Protein AF-A0A849SIR2-F1 (afdb_monomer)

Secondary structure (DSSP, 8-state):
-PPP---HHHHHHHHHHHHT---S---GGGGGGGGGGS-SS--EEEEEE---S-HHHHHHHHHHTTTSEEEEEEE--HHHHHTS-SSEEEEEE-TTT--EEEEEE-HHHHHHHHHHHHHHHHHHHHHHHHTT---EEE-SS--HHHHHHHHHHH--

pLDDT: mean 72.08, std 15.55, range [39.5, 93.0]

Sequence (156 aa):
TLPLSHHVHQSFEVIAQLGDYQKARVGAEGVLEVPQYLSQHKGLVFWISDFHMPIALIEQALNAMSVHQVVPVVLWDDQEYKQLPKFGFGNLIDLETGANRTIFFRAAVTAQFEEAFAARKQALANVFARFECQPLYLNGKFEADAVSHYFEQFMS

Solvent-accessible surface area (backbone atoms only — not comparable to full-atom values): 9593 Å² total; per-residue (Å²): 132,83,74,95,74,95,47,70,71,59,52,54,52,51,52,54,51,59,74,69,61,72,84,89,70,93,67,76,68,64,55,68,56,47,55,80,78,49,72,98,60,73,44,83,41,78,48,77,40,68,73,85,60,62,67,72,56,53,54,50,34,51,59,67,38,60,72,35,52,53,34,40,32,36,52,48,59,71,62,74,64,73,66,52,59,74,62,46,80,43,75,46,70,38,84,90,74,70,47,74,42,78,43,76,34,38,60,72,53,53,50,50,52,52,50,52,48,52,52,48,53,50,52,50,51,53,51,32,57,74,70,73,30,64,69,46,77,48,62,77,70,92,54,73,65,64,57,54,52,48,46,65,73,75,68,112

Foldseek 3Di:
DDADDPDPVVVVVVVVVVVVDDDPDQDPLCLLVVLVNDDPAEEEAEAEDCPPDDLVSVLNSLVSNLRYQYAYAHEDAPPVLVPDPCFAWDFDQPPRPSDTDTDGHHNVVSVVVVVVVVVVVVSVVVSCVVSVHDYQYDYDDDDVVSVVVCCVPRVD

Radius of gyration: 18.04 Å; Cα contacts (8 Å, |Δi|>4): 139; chains: 1; bounding box: 38×34×50 Å

Structure (mmCIF, N/CA/C/O backbone):
data_AF-A0A849SIR2-F1
#
_entry.id   AF-A0A849SIR2-F1
#
loop_
_atom_site.group_PDB
_atom_site.id
_atom_site.type_symbol
_atom_site.label_atom_id
_atom_site.label_alt_id
_atom_site.label_comp_id
_atom_site.label_asym_id
_atom_site.label_entity_id
_atom_site.label_seq_id
_atom_site.pdbx_PDB_ins_code
_atom_site.Cartn_x
_atom_site.Cartn_y
_atom_site.Cartn_z
_atom_site.occupancy
_atom_site.B_iso_or_equiv
_atom_site.auth_seq_id
_atom_site.auth_comp_id
_atom_site.auth_asym_id
_atom_site.auth_atom_id
_atom_site.pdbx_PDB_model_num
ATOM 1 N N . THR A 1 1 ? 6.173 -12.283 20.829 1.00 47.72 1 THR A N 1
ATOM 2 C CA . THR A 1 1 ? 5.374 -11.238 20.162 1.00 47.72 1 THR A CA 1
ATOM 3 C C . THR A 1 1 ? 5.154 -10.126 21.159 1.00 47.72 1 THR A C 1
ATOM 5 O O . THR A 1 1 ? 4.603 -10.383 22.222 1.00 47.72 1 THR A O 1
ATOM 8 N N . LEU A 1 2 ? 5.700 -8.939 20.892 1.00 45.09 2 LEU A N 1
ATOM 9 C CA . LEU A 1 2 ? 5.471 -7.772 21.746 1.00 45.09 2 LEU A CA 1
ATOM 10 C C . LEU A 1 2 ? 3.998 -7.342 21.624 1.00 45.09 2 LEU A C 1
ATOM 12 O O . LEU A 1 2 ? 3.448 -7.421 20.523 1.00 45.09 2 LEU A O 1
ATOM 16 N N . PRO A 1 3 ? 3.341 -6.944 22.724 1.00 45.00 3 PRO A N 1
ATOM 17 C CA . PRO A 1 3 ? 1.968 -6.461 22.678 1.00 45.00 3 PRO A CA 1
ATOM 18 C C . PRO A 1 3 ? 1.885 -5.139 21.905 1.00 45.00 3 PRO A C 1
ATOM 20 O O . PRO A 1 3 ? 2.837 -4.357 21.892 1.00 45.00 3 PRO A O 1
ATOM 23 N N . LEU A 1 4 ? 0.729 -4.876 21.291 1.00 50.66 4 LEU A N 1
ATOM 24 C CA . LEU A 1 4 ? 0.386 -3.554 20.761 1.00 50.66 4 LEU A CA 1
ATOM 25 C C . LEU A 1 4 ? 0.571 -2.519 21.882 1.00 50.66 4 LEU A C 1
ATOM 27 O O . LEU A 1 4 ? -0.035 -2.645 22.946 1.00 50.66 4 LEU A O 1
ATOM 31 N N . SER A 1 5 ? 1.442 -1.532 21.667 1.00 50.09 5 SER A N 1
ATOM 32 C CA . SER A 1 5 ? 1.803 -0.538 22.677 1.00 50.09 5 SER A CA 1
ATOM 33 C C . SER A 1 5 ? 1.495 0.879 22.213 1.00 50.09 5 SER A C 1
ATOM 35 O O . SER A 1 5 ? 1.745 1.241 21.066 1.00 50.09 5 SER A O 1
ATOM 37 N N . HIS A 1 6 ? 1.001 1.695 23.144 1.00 53.25 6 HIS A N 1
ATOM 38 C CA . HIS A 1 6 ? 0.788 3.132 22.976 1.00 53.25 6 HIS A CA 1
ATOM 39 C C . HIS A 1 6 ? 1.969 3.981 23.490 1.00 53.25 6 HIS A C 1
ATOM 41 O O . HIS A 1 6 ? 1.878 5.208 23.523 1.00 53.25 6 HIS A O 1
ATOM 47 N N . HIS A 1 7 ? 3.077 3.362 23.918 1.00 57.59 7 HIS A N 1
ATOM 48 C CA . HIS A 1 7 ? 4.211 4.058 24.529 1.00 57.59 7 HIS A CA 1
ATOM 49 C C . HIS A 1 7 ? 5.382 4.224 23.554 1.00 57.59 7 HIS A C 1
ATOM 51 O O . HIS A 1 7 ? 6.009 3.253 23.144 1.00 57.59 7 HIS A O 1
ATOM 57 N N . VAL A 1 8 ? 5.746 5.481 23.277 1.00 56.72 8 VAL A N 1
ATOM 58 C CA . VAL A 1 8 ? 6.813 5.875 22.334 1.00 56.72 8 VAL A CA 1
ATOM 59 C C . VAL A 1 8 ? 8.155 5.176 22.604 1.00 56.72 8 VAL A C 1
ATOM 61 O O . VAL A 1 8 ? 8.841 4.781 21.666 1.00 56.72 8 VAL A O 1
ATOM 64 N N . HIS A 1 9 ? 8.531 4.965 23.870 1.00 57.69 9 HIS A N 1
ATOM 65 C CA . HIS A 1 9 ? 9.754 4.222 24.204 1.00 57.69 9 HIS A CA 1
ATOM 66 C C . HIS A 1 9 ? 9.716 2.758 23.754 1.00 57.69 9 HIS A C 1
ATOM 68 O O . HIS A 1 9 ? 10.713 2.262 23.238 1.00 57.69 9 HIS A O 1
ATOM 74 N N . GLN A 1 10 ? 8.567 2.092 23.880 1.00 60.50 10 GLN A N 1
ATOM 75 C CA . GLN A 1 10 ? 8.400 0.720 23.399 1.00 60.50 10 GLN A CA 1
ATOM 76 C C . GLN A 1 10 ? 8.393 0.674 21.865 1.00 60.50 10 GLN A C 1
ATOM 78 O O . GLN A 1 10 ? 8.926 -0.268 21.288 1.00 60.50 10 GLN A O 1
ATOM 83 N N . SER A 1 11 ? 7.894 1.717 21.190 1.00 58.81 11 SER A N 1
ATOM 84 C CA . SER A 1 11 ? 7.994 1.836 19.729 1.00 58.81 11 SER A CA 1
ATOM 85 C C . SER A 1 11 ? 9.447 1.895 19.247 1.00 58.81 11 SER A C 1
ATOM 87 O O . SER A 1 11 ? 9.784 1.226 18.276 1.00 58.81 11 SER A O 1
ATOM 89 N N . PHE A 1 12 ? 10.330 2.637 19.928 1.00 68.19 12 PHE A N 1
ATOM 90 C CA . PHE A 1 12 ? 11.756 2.679 19.571 1.00 68.19 12 PHE A CA 1
ATOM 91 C C . PHE A 1 12 ? 12.462 1.336 19.783 1.00 68.19 12 PHE A C 1
ATOM 93 O O . PHE A 1 12 ? 13.304 0.953 18.974 1.00 68.19 12 PHE A O 1
ATOM 100 N N . GLU A 1 13 ? 12.093 0.601 20.830 1.00 65.44 13 GLU A N 1
ATOM 101 C CA . GLU A 1 13 ? 12.625 -0.737 21.090 1.00 65.44 13 GLU A CA 1
ATOM 102 C C . GLU A 1 13 ? 12.165 -1.746 20.026 1.00 65.44 13 GLU A C 1
ATOM 104 O O . GLU A 1 13 ? 12.966 -2.534 19.528 1.00 65.44 13 GLU A O 1
ATOM 109 N N . VAL A 1 14 ? 10.903 -1.661 19.592 1.00 67.12 14 VAL A N 1
ATOM 110 C CA . VAL A 1 14 ? 10.372 -2.445 18.464 1.00 67.12 14 VAL A CA 1
ATOM 111 C C . VAL A 1 14 ? 11.089 -2.094 17.156 1.00 67.12 14 VAL A C 1
ATOM 113 O O . VAL A 1 14 ? 11.432 -2.995 16.396 1.00 67.12 14 VAL A O 1
ATOM 116 N N . ILE A 1 15 ? 11.357 -0.809 16.894 1.00 68.88 15 ILE A N 1
ATOM 117 C CA . ILE A 1 15 ? 12.108 -0.364 15.707 1.00 68.88 15 ILE A CA 1
ATOM 118 C C . ILE A 1 15 ? 13.533 -0.930 15.721 1.00 68.88 15 ILE A C 1
ATOM 120 O O . ILE A 1 15 ? 14.004 -1.415 14.694 1.00 68.88 15 ILE A O 1
ATOM 124 N N . ALA A 1 16 ? 14.204 -0.917 16.876 1.00 70.00 16 ALA A N 1
ATOM 125 C CA . ALA A 1 16 ? 15.526 -1.522 17.018 1.00 70.00 16 ALA A CA 1
ATOM 126 C C . ALA A 1 16 ? 15.483 -3.039 16.752 1.00 70.00 16 ALA A C 1
ATOM 128 O O . ALA A 1 16 ? 16.303 -3.550 15.995 1.00 70.00 16 ALA A O 1
ATOM 129 N N . GLN A 1 17 ? 14.477 -3.744 17.281 1.00 66.00 17 GLN A N 1
ATOM 130 C CA . GLN A 1 17 ? 14.290 -5.181 17.041 1.00 66.00 17 GLN A CA 1
ATOM 131 C C . GLN A 1 17 ? 13.936 -5.518 15.583 1.00 66.00 17 GLN A C 1
ATOM 133 O O . GLN A 1 17 ? 14.328 -6.575 15.094 1.00 66.00 17 GLN A O 1
ATOM 138 N N . LEU A 1 18 ? 13.229 -4.631 14.873 1.00 64.88 18 LEU A N 1
ATOM 139 C CA . LEU A 1 18 ? 12.984 -4.749 13.429 1.00 64.88 18 LEU A CA 1
ATOM 140 C C . LEU A 1 18 ? 14.282 -4.634 12.617 1.00 64.88 18 LEU A C 1
ATOM 142 O O . LEU A 1 18 ? 14.398 -5.292 11.586 1.00 64.88 18 LEU A O 1
ATOM 146 N N . GLY A 1 19 ? 15.255 -3.848 13.090 1.00 62.78 19 GLY A N 1
ATOM 147 C CA . GLY A 1 19 ? 16.580 -3.736 12.473 1.00 62.78 19 GLY A CA 1
ATOM 148 C C . GLY A 1 19 ? 17.376 -5.045 12.499 1.00 62.78 19 GLY A C 1
ATOM 149 O O . GLY A 1 19 ? 18.080 -5.349 11.539 1.00 62.78 19 GLY A O 1
ATOM 150 N N . ASP A 1 20 ? 17.198 -5.846 13.552 1.00 61.44 20 ASP A N 1
ATOM 151 C CA . ASP A 1 20 ? 17.887 -7.130 13.750 1.00 61.44 20 ASP A CA 1
ATOM 152 C C . ASP A 1 20 ? 17.064 -8.348 13.280 1.00 61.44 20 ASP A C 1
ATOM 154 O O . ASP A 1 20 ? 17.504 -9.498 13.386 1.00 61.44 20 ASP A O 1
ATOM 158 N N . TYR A 1 21 ? 15.854 -8.132 12.752 1.00 58.16 21 TYR A N 1
ATOM 159 C CA . TYR A 1 21 ? 14.943 -9.214 12.388 1.00 58.16 21 TYR A CA 1
ATOM 160 C C . TYR A 1 21 ? 15.375 -9.916 11.089 1.00 58.16 21 TYR A C 1
ATOM 162 O O . TYR A 1 21 ? 15.168 -9.417 9.982 1.00 58.16 21 TYR A O 1
ATOM 170 N N . GLN A 1 22 ? 15.934 -11.124 11.206 1.00 55.28 22 GLN A N 1
ATOM 171 C CA . GLN A 1 22 ? 16.224 -11.985 10.056 1.00 55.28 22 GLN A CA 1
ATOM 172 C C . GLN A 1 22 ? 15.035 -12.905 9.723 1.00 55.28 22 GLN A C 1
ATOM 174 O O . GLN A 1 22 ? 14.551 -13.660 10.563 1.00 55.28 22 GLN A O 1
ATOM 179 N N . LYS A 1 23 ? 14.575 -12.800 8.464 1.00 54.22 23 LYS A N 1
ATOM 180 C CA . LYS A 1 23 ? 13.412 -13.450 7.820 1.00 54.22 23 LYS A CA 1
ATOM 181 C C . LYS A 1 23 ? 13.028 -14.819 8.415 1.00 54.22 23 LYS A C 1
ATOM 183 O O . LYS A 1 23 ? 13.676 -15.820 8.126 1.00 54.22 23 LYS A O 1
ATOM 188 N N . ALA A 1 24 ? 11.904 -14.890 9.138 1.00 49.16 24 ALA A N 1
ATOM 189 C CA . ALA A 1 24 ? 11.372 -16.162 9.649 1.00 49.16 24 ALA A CA 1
ATOM 190 C C . ALA A 1 24 ? 10.382 -16.880 8.706 1.00 49.16 24 ALA A C 1
ATOM 192 O O . ALA A 1 24 ? 10.074 -18.042 8.939 1.00 49.16 24 ALA A O 1
ATOM 193 N N . ARG A 1 25 ? 9.904 -16.252 7.625 1.00 49.69 25 ARG A N 1
ATOM 194 C CA . ARG A 1 25 ? 9.146 -16.892 6.529 1.00 49.69 25 ARG A CA 1
ATOM 195 C C . ARG A 1 25 ? 9.111 -15.935 5.339 1.00 49.69 25 ARG A C 1
ATOM 197 O O . ARG A 1 25 ? 8.892 -14.743 5.525 1.00 49.69 25 ARG A O 1
ATOM 204 N N . VAL A 1 26 ? 9.345 -16.444 4.131 1.00 54.66 26 VAL A N 1
ATOM 205 C CA . VAL A 1 26 ? 9.190 -15.679 2.885 1.00 54.66 26 VAL A CA 1
ATOM 206 C C . VAL A 1 26 ? 7.784 -15.959 2.366 1.00 54.66 26 VAL A C 1
ATOM 208 O O . VAL A 1 26 ? 7.499 -17.083 1.965 1.00 54.66 26 VAL A O 1
ATOM 211 N N . GLY A 1 27 ? 6.890 -14.976 2.447 1.00 61.66 27 GLY A N 1
ATOM 212 C CA . GLY A 1 27 ? 5.531 -15.095 1.922 1.00 61.66 27 GLY A CA 1
ATOM 213 C C . GLY A 1 27 ? 4.610 -13.991 2.430 1.00 61.66 27 GLY A C 1
ATOM 214 O O . GLY A 1 27 ? 4.574 -13.702 3.623 1.00 61.66 27 GLY A O 1
ATOM 215 N N . ALA A 1 28 ? 3.841 -13.385 1.524 1.00 70.00 28 ALA A N 1
ATOM 216 C CA . ALA A 1 28 ? 2.874 -12.338 1.861 1.00 70.00 28 ALA A CA 1
ATOM 217 C C . ALA A 1 28 ? 1.628 -12.874 2.596 1.00 70.00 28 ALA A C 1
ATOM 219 O O . ALA A 1 28 ? 0.848 -12.097 3.137 1.00 70.00 28 ALA A O 1
ATOM 220 N N . GLU A 1 29 ? 1.438 -14.196 2.634 1.00 73.75 29 GLU A N 1
ATOM 221 C CA . GLU A 1 29 ? 0.253 -14.881 3.177 1.00 73.75 29 GLU A CA 1
ATOM 222 C C . GLU A 1 29 ? 0.013 -14.607 4.666 1.00 73.75 29 GLU A C 1
ATOM 224 O O . GLU A 1 29 ? -1.132 -14.634 5.113 1.00 73.75 29 GLU A O 1
ATOM 229 N N . GLY A 1 30 ? 1.062 -14.249 5.418 1.00 74.50 30 GLY A N 1
ATOM 230 C CA . GLY A 1 30 ? 0.945 -13.850 6.823 1.00 74.50 30 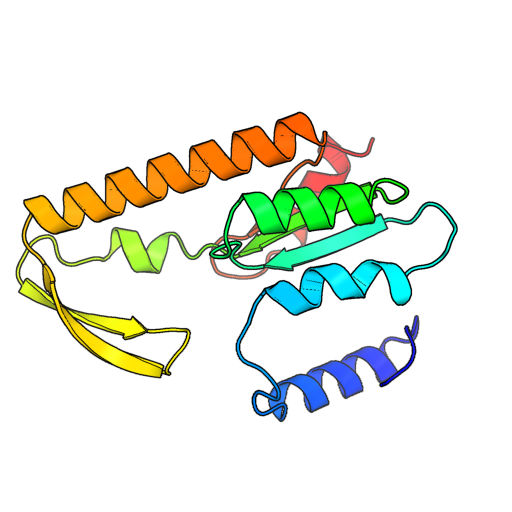GLY A CA 1
ATOM 231 C C . GLY A 1 30 ? 0.026 -12.643 7.049 1.00 74.50 30 GLY A C 1
ATOM 232 O O . GLY A 1 30 ? -0.468 -12.451 8.156 1.00 74.50 30 GLY A O 1
ATOM 233 N N . VAL A 1 31 ? -0.284 -11.857 6.010 1.00 81.69 31 VAL A N 1
ATOM 234 C CA . VAL A 1 31 ? -1.276 -10.777 6.115 1.00 81.69 31 VAL A CA 1
ATOM 235 C C . VAL A 1 31 ? -2.674 -11.293 6.481 1.00 81.69 31 VAL A C 1
ATOM 237 O O . VAL A 1 31 ? -3.428 -10.601 7.159 1.00 81.69 31 VAL A O 1
ATOM 240 N N . LEU A 1 32 ? -3.017 -12.526 6.094 1.00 83.44 32 LEU A N 1
ATOM 241 C CA . LEU A 1 32 ? -4.321 -13.127 6.398 1.00 83.44 32 LEU A CA 1
ATOM 242 C C . LEU A 1 32 ? -4.481 -13.469 7.880 1.00 83.44 32 LEU A C 1
ATOM 244 O O . LEU A 1 32 ? -5.600 -13.624 8.361 1.00 83.44 32 LEU A O 1
ATOM 248 N N . GLU A 1 33 ? -3.370 -13.563 8.604 1.00 83.06 33 GLU A N 1
ATOM 249 C CA . GLU A 1 33 ? -3.342 -13.807 10.040 1.00 83.06 33 GLU A CA 1
ATOM 250 C C . GLU A 1 33 ? -3.496 -12.506 10.845 1.00 83.06 33 GLU A C 1
ATOM 252 O O . GLU A 1 33 ? -3.874 -12.553 12.009 1.00 83.06 33 GLU A O 1
ATOM 257 N N . VAL A 1 34 ? -3.271 -11.329 10.245 1.00 82.81 34 VAL A N 1
ATOM 258 C CA . VAL A 1 34 ? -3.343 -10.019 10.929 1.00 82.81 34 VAL A CA 1
ATOM 259 C C . VAL A 1 34 ? -4.666 -9.773 11.670 1.00 82.81 34 VAL A C 1
ATOM 261 O O . VAL A 1 34 ? -4.598 -9.327 12.818 1.00 82.81 34 VAL A O 1
ATOM 264 N N . PRO A 1 35 ? -5.854 -10.090 11.113 1.00 80.94 35 PRO A N 1
ATOM 265 C CA . PRO A 1 35 ? -7.130 -9.873 11.796 1.00 80.94 35 PRO A CA 1
ATOM 266 C C . PRO A 1 35 ? -7.219 -10.524 13.181 1.00 80.94 35 PRO A C 1
ATOM 268 O O . PRO A 1 35 ? -7.894 -9.992 14.055 1.00 80.94 35 PRO A O 1
ATOM 271 N N . GLN A 1 36 ? -6.505 -11.632 13.425 1.00 83.81 36 GLN A N 1
ATOM 272 C CA . GLN A 1 36 ? -6.525 -12.319 14.724 1.00 83.81 36 GLN A CA 1
ATOM 273 C C . GLN A 1 36 ? -5.821 -11.529 15.838 1.00 83.81 36 GLN A C 1
ATOM 275 O O . GLN A 1 36 ? -6.025 -11.800 17.020 1.00 83.81 36 GLN A O 1
ATOM 280 N N . TYR A 1 37 ? -4.980 -10.566 15.461 1.00 83.19 37 TYR A N 1
ATOM 281 C CA . TYR A 1 37 ? -4.266 -9.683 16.377 1.00 83.19 37 TYR A CA 1
ATOM 282 C C . TYR A 1 37 ? -4.949 -8.320 16.536 1.00 83.19 37 TYR A C 1
ATOM 284 O O . TYR A 1 37 ? -4.520 -7.518 17.367 1.00 83.19 37 TYR A O 1
ATOM 292 N N . LEU A 1 38 ? -5.991 -8.042 15.747 1.00 83.56 38 LEU A N 1
ATOM 293 C CA . LEU A 1 38 ? -6.742 -6.795 15.813 1.00 83.56 38 LEU A CA 1
ATOM 294 C C . LEU A 1 38 ? -7.885 -6.886 16.831 1.00 83.56 38 LEU A C 1
ATOM 296 O O . LEU A 1 38 ? -8.369 -7.957 17.194 1.00 83.56 38 LEU A O 1
ATOM 300 N N . SER A 1 39 ? -8.307 -5.720 17.319 1.00 79.00 39 SER A N 1
ATOM 301 C CA . SER A 1 39 ? -9.465 -5.604 18.208 1.00 79.00 39 SER A CA 1
ATOM 302 C C . SER A 1 39 ? -10.753 -6.018 17.490 1.00 79.00 39 SER A C 1
ATOM 304 O O . SER A 1 39 ? -10.884 -5.830 16.288 1.00 79.00 39 SER A O 1
ATOM 306 N N . GLN A 1 40 ? -11.755 -6.493 18.232 1.00 80.38 40 GLN A N 1
ATOM 307 C CA . GLN A 1 40 ? -13.096 -6.740 17.678 1.00 80.38 40 GLN A CA 1
ATOM 308 C C . GLN A 1 40 ? -13.871 -5.443 17.376 1.00 80.38 40 GLN A C 1
ATOM 310 O O . GLN A 1 40 ? -14.929 -5.478 16.749 1.00 80.38 40 GLN A O 1
ATOM 315 N N . HIS A 1 41 ? -13.371 -4.293 17.835 1.00 82.81 41 HIS A N 1
ATOM 316 C CA . HIS A 1 41 ? -13.981 -2.989 17.594 1.00 82.81 41 HIS A CA 1
ATOM 317 C C . HIS A 1 41 ? -13.386 -2.298 16.366 1.00 82.81 41 HIS A C 1
ATOM 319 O O . HIS A 1 41 ? -12.207 -2.474 16.044 1.00 82.81 41 HIS A O 1
ATOM 325 N N . LYS A 1 42 ? -14.195 -1.445 15.721 1.00 85.44 42 LYS A N 1
ATOM 326 C CA . LYS A 1 42 ? -13.743 -0.597 14.612 1.00 85.44 42 LYS A CA 1
ATOM 327 C C . LYS A 1 42 ? -12.522 0.209 15.048 1.00 85.44 42 LYS A C 1
ATOM 329 O O . LYS A 1 42 ? -12.541 0.893 16.068 1.00 85.44 42 LYS A O 1
ATOM 334 N N . GLY A 1 43 ? -11.470 0.117 14.247 1.00 87.31 43 GLY A N 1
ATOM 335 C CA . GLY A 1 43 ? -10.202 0.800 14.463 1.00 87.31 43 GLY A CA 1
ATOM 336 C C . GLY A 1 43 ? -9.654 1.316 13.144 1.00 87.31 43 GLY A C 1
ATOM 337 O O . GLY A 1 43 ? -10.120 0.906 12.081 1.00 87.31 43 GLY A O 1
ATOM 338 N N . LEU A 1 44 ? -8.683 2.217 13.226 1.00 88.88 44 LEU A N 1
ATOM 339 C CA . LEU A 1 44 ? -7.931 2.703 12.078 1.00 88.88 44 LEU A CA 1
ATOM 340 C C . LEU A 1 44 ? -6.675 1.841 11.919 1.00 88.88 44 LEU A C 1
ATOM 342 O O . LEU A 1 44 ? -5.878 1.743 12.852 1.00 88.88 44 LEU A O 1
ATOM 346 N N . VAL A 1 45 ? -6.511 1.206 10.761 1.00 89.12 45 VAL A N 1
ATOM 347 C CA . VAL A 1 45 ? -5.387 0.310 10.461 1.00 89.12 45 VAL A CA 1
ATOM 348 C C . VAL A 1 45 ? -4.580 0.899 9.316 1.00 89.12 45 VAL A C 1
ATOM 350 O O . VAL A 1 45 ? -5.077 1.023 8.201 1.00 89.12 45 VAL A O 1
ATOM 353 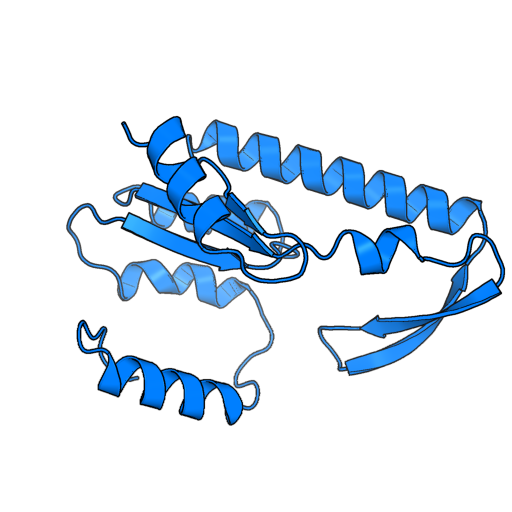N N . PHE A 1 46 ? -3.318 1.224 9.578 1.00 88.81 46 PHE A N 1
ATOM 354 C CA . PHE A 1 46 ? -2.375 1.614 8.536 1.00 88.81 46 PHE A CA 1
ATOM 355 C C . PHE A 1 46 ? -1.674 0.372 8.007 1.00 88.81 46 PHE A C 1
ATOM 357 O O . PHE A 1 46 ? -0.913 -0.272 8.730 1.00 88.81 46 PHE A O 1
ATOM 364 N N . TRP A 1 47 ? -1.923 0.037 6.745 1.00 89.75 47 TRP A N 1
ATOM 365 C CA . TRP A 1 47 ? -1.279 -1.100 6.105 1.00 89.75 47 TRP A CA 1
ATOM 366 C C . TRP A 1 47 ? -0.147 -0.625 5.203 1.00 89.75 47 TRP A C 1
ATOM 368 O O . TRP A 1 47 ? -0.368 -0.233 4.061 1.00 89.75 47 TRP A O 1
ATOM 378 N N . ILE A 1 48 ? 1.072 -0.672 5.734 1.00 87.31 48 ILE A N 1
ATOM 379 C CA . ILE A 1 48 ? 2.283 -0.235 5.041 1.00 87.31 48 ILE A CA 1
ATOM 380 C C . ILE A 1 48 ? 2.850 -1.396 4.221 1.00 87.31 48 ILE A C 1
ATOM 382 O O . ILE A 1 48 ? 3.208 -2.433 4.780 1.00 87.31 48 ILE A O 1
ATOM 386 N N . SER A 1 49 ? 2.914 -1.241 2.899 1.00 84.19 49 SER A N 1
ATOM 387 C CA . SER A 1 49 ? 3.478 -2.244 1.990 1.00 84.19 49 SER A CA 1
ATOM 388 C C . SER A 1 49 ? 3.824 -1.621 0.635 1.00 84.19 49 SER A C 1
ATOM 390 O O . SER A 1 49 ? 3.284 -0.593 0.237 1.00 84.19 49 SER A O 1
ATOM 392 N N . ASP A 1 50 ? 4.710 -2.273 -0.104 1.00 78.38 50 ASP A N 1
ATOM 393 C CA . ASP A 1 50 ? 4.942 -2.037 -1.529 1.00 78.38 50 ASP A CA 1
ATOM 394 C C . ASP A 1 50 ? 3.863 -2.698 -2.422 1.00 78.38 50 ASP A C 1
ATOM 396 O O . ASP A 1 50 ? 3.802 -2.453 -3.627 1.00 78.38 50 ASP A O 1
ATOM 400 N N . PHE A 1 51 ? 2.977 -3.517 -1.837 1.00 84.81 51 PHE A N 1
ATOM 401 C CA . PHE A 1 51 ? 1.855 -4.199 -2.486 1.00 84.81 51 PHE A CA 1
ATOM 402 C C . PHE A 1 51 ? 2.239 -4.978 -3.756 1.00 84.81 51 PHE A C 1
ATOM 404 O O . PHE A 1 51 ? 1.444 -5.049 -4.695 1.00 84.81 51 PHE A O 1
ATOM 411 N N . HIS A 1 52 ? 3.410 -5.623 -3.792 1.00 82.06 52 HIS A N 1
ATOM 412 C CA . HIS A 1 52 ? 3.803 -6.507 -4.904 1.00 82.06 52 HIS A CA 1
ATOM 413 C C . HIS A 1 52 ? 3.141 -7.903 -4.860 1.00 82.06 52 HIS A C 1
ATOM 415 O O . HIS A 1 52 ? 3.207 -8.658 -5.828 1.00 82.06 52 HIS A O 1
ATOM 421 N N . MET A 1 53 ? 2.426 -8.233 -3.779 1.00 83.88 53 MET A N 1
ATOM 422 C CA . MET A 1 53 ? 1.741 -9.522 -3.579 1.00 83.88 53 MET A CA 1
ATOM 423 C C . MET A 1 53 ? 0.534 -9.750 -4.521 1.00 83.88 53 MET A C 1
ATOM 425 O O . MET A 1 53 ? -0.001 -8.797 -5.081 1.00 83.88 53 MET A O 1
ATOM 429 N N . PRO A 1 54 ? 0.018 -10.977 -4.716 1.00 86.19 54 PRO A N 1
ATOM 430 C CA . PRO A 1 54 ? -1.147 -11.209 -5.579 1.00 86.19 54 PRO A CA 1
ATOM 431 C C . PRO A 1 54 ? -2.378 -10.376 -5.181 1.00 86.19 54 PRO A C 1
ATOM 433 O O . PRO A 1 54 ? -2.703 -10.271 -4.002 1.00 86.19 54 PRO A O 1
ATOM 436 N N . ILE A 1 55 ? -3.106 -9.824 -6.163 1.00 88.06 55 ILE A N 1
ATOM 437 C CA . ILE A 1 55 ? -4.304 -8.997 -5.908 1.00 88.06 55 ILE A CA 1
ATOM 438 C C . ILE A 1 55 ? -5.339 -9.754 -5.069 1.00 88.06 55 ILE A C 1
ATOM 440 O O . ILE A 1 55 ? -5.864 -9.203 -4.109 1.00 88.06 55 ILE A O 1
ATOM 444 N N . ALA A 1 56 ? -5.565 -11.035 -5.365 1.00 88.88 56 ALA A N 1
ATOM 445 C CA . ALA A 1 56 ? -6.494 -11.872 -4.609 1.00 88.88 56 ALA A CA 1
ATOM 446 C C . ALA A 1 56 ? -6.163 -11.928 -3.107 1.00 88.88 56 ALA A C 1
ATOM 448 O O . ALA A 1 56 ? -7.073 -11.982 -2.285 1.00 88.88 56 ALA A O 1
ATOM 449 N N . LEU A 1 57 ? -4.877 -11.880 -2.745 1.00 88.38 57 LEU A N 1
ATOM 450 C CA . LEU A 1 57 ? -4.447 -11.868 -1.350 1.00 88.38 57 LEU A CA 1
ATOM 451 C C . LEU A 1 57 ? -4.764 -10.526 -0.679 1.00 88.38 57 LEU A C 1
ATOM 453 O O . LEU A 1 57 ? -5.226 -10.501 0.458 1.00 88.38 57 LEU A O 1
ATOM 457 N N . ILE A 1 58 ? -4.583 -9.421 -1.407 1.00 91.06 58 ILE A N 1
ATOM 458 C CA . ILE A 1 58 ? -4.933 -8.076 -0.932 1.00 91.06 58 ILE A CA 1
ATOM 459 C C . ILE A 1 58 ? -6.434 -7.979 -0.675 1.00 91.06 58 ILE A C 1
ATOM 461 O O . ILE A 1 58 ? -6.856 -7.516 0.380 1.00 91.06 58 ILE A O 1
ATOM 465 N N . GLU A 1 59 ? -7.247 -8.473 -1.608 1.00 92.06 59 GLU A N 1
ATOM 466 C CA . GLU A 1 59 ? -8.700 -8.494 -1.453 1.00 92.06 59 GLU A CA 1
ATOM 467 C C . GLU A 1 59 ? -9.145 -9.348 -0.259 1.00 92.06 59 GLU A C 1
ATOM 469 O O . GLU A 1 59 ? -10.051 -8.957 0.475 1.00 92.06 59 GLU A O 1
ATOM 474 N N . GLN A 1 60 ? -8.515 -10.507 -0.042 1.00 91.38 60 GLN A N 1
ATOM 475 C CA . GLN A 1 60 ? -8.799 -11.357 1.118 1.00 91.38 60 GLN A CA 1
ATOM 476 C C . GLN A 1 60 ? -8.439 -10.659 2.433 1.00 91.38 60 GLN A C 1
ATOM 478 O O . GLN A 1 60 ? -9.241 -10.678 3.365 1.00 91.38 60 GLN A O 1
ATOM 483 N N . ALA A 1 61 ? -7.283 -9.996 2.493 1.00 90.88 61 ALA A N 1
ATOM 484 C CA . ALA A 1 61 ? -6.857 -9.241 3.667 1.00 90.88 61 ALA A CA 1
ATOM 485 C C . ALA A 1 61 ? -7.810 -8.076 3.982 1.00 90.88 61 ALA A C 1
ATOM 487 O O . ALA A 1 61 ? -8.239 -7.925 5.124 1.00 90.88 61 ALA A O 1
ATOM 488 N N . LEU A 1 62 ? -8.195 -7.287 2.970 1.00 91.38 62 LEU A N 1
ATOM 489 C CA . LEU A 1 62 ? -9.148 -6.182 3.135 1.00 91.38 62 LEU A CA 1
ATOM 490 C C . LEU A 1 62 ? -10.525 -6.683 3.582 1.00 91.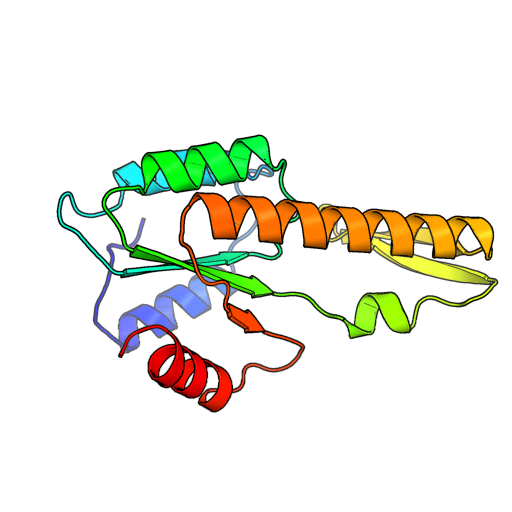38 62 LEU A C 1
ATOM 492 O O . LEU A 1 62 ? -11.115 -6.109 4.492 1.00 91.38 62 LEU A O 1
ATOM 496 N N . ASN A 1 63 ? -11.012 -7.790 3.010 1.00 91.75 63 ASN A N 1
ATOM 497 C CA . ASN A 1 63 ? -12.253 -8.429 3.457 1.00 91.75 63 ASN A CA 1
ATOM 498 C C . ASN A 1 63 ? -12.179 -8.855 4.929 1.00 91.75 63 ASN A C 1
ATOM 500 O O . ASN A 1 63 ? -13.103 -8.591 5.701 1.00 91.75 63 ASN A O 1
ATOM 504 N N . ALA A 1 64 ? -11.080 -9.497 5.329 1.00 89.75 64 ALA A N 1
ATOM 505 C CA . ALA A 1 64 ? -10.905 -9.966 6.697 1.00 89.75 64 ALA A CA 1
ATOM 506 C C . ALA A 1 64 ? -10.780 -8.810 7.709 1.00 89.75 64 ALA A C 1
ATOM 508 O O . ALA A 1 64 ? -11.146 -8.970 8.870 1.00 89.75 64 ALA A O 1
ATOM 509 N N . MET A 1 65 ? -10.331 -7.633 7.262 1.00 89.62 65 MET A N 1
ATOM 510 C CA . MET A 1 65 ? -10.255 -6.402 8.056 1.00 89.62 65 MET A CA 1
ATOM 511 C C . MET A 1 65 ? -11.443 -5.448 7.841 1.00 89.62 65 MET A C 1
ATOM 513 O O . MET A 1 65 ? -11.376 -4.306 8.279 1.00 89.62 65 MET A O 1
ATOM 517 N N . SER A 1 66 ? -12.538 -5.892 7.218 1.00 88.81 66 SER A N 1
ATOM 518 C CA . SER A 1 66 ? -13.694 -5.049 6.843 1.00 88.81 66 SER A CA 1
ATOM 519 C C . SER A 1 66 ? -14.359 -4.272 7.989 1.00 88.81 66 SER A C 1
ATOM 521 O O . SER A 1 66 ? -15.016 -3.261 7.750 1.00 88.81 66 SER A O 1
ATOM 523 N N . VAL A 1 67 ? -14.192 -4.710 9.240 1.00 88.75 67 VAL A N 1
ATOM 524 C CA . VAL A 1 67 ? -14.674 -3.984 10.431 1.00 88.75 67 VAL A CA 1
ATOM 525 C C . VAL A 1 67 ? -13.838 -2.724 10.708 1.00 88.75 67 VAL A C 1
ATOM 527 O O . VAL A 1 67 ? -14.314 -1.783 11.348 1.00 88.75 67 VAL A O 1
ATOM 530 N N . HIS A 1 68 ? -12.596 -2.685 10.230 1.00 89.50 68 HIS A N 1
ATOM 531 C CA . HIS A 1 68 ? -11.651 -1.592 10.416 1.00 89.50 68 HIS A CA 1
ATOM 532 C C . HIS A 1 68 ? -11.674 -0.625 9.236 1.00 89.50 68 HIS A C 1
ATOM 534 O O . HIS A 1 68 ? -11.943 -0.991 8.096 1.00 89.50 68 HIS A O 1
ATOM 540 N N . GLN A 1 69 ? -11.329 0.629 9.510 1.00 89.69 69 GLN A N 1
ATOM 541 C CA . GLN A 1 69 ? -10.969 1.562 8.457 1.00 89.69 69 GLN A CA 1
ATOM 542 C C . GLN A 1 69 ? -9.507 1.314 8.092 1.00 89.69 69 GLN A C 1
ATOM 544 O O . GLN A 1 69 ? -8.612 1.611 8.883 1.00 89.69 69 GLN A O 1
ATOM 549 N N . VAL A 1 70 ? -9.270 0.736 6.918 1.00 91.19 70 VAL A N 1
ATOM 550 C CA . VAL A 1 70 ? -7.918 0.442 6.440 1.00 91.19 70 VAL A CA 1
ATOM 551 C C . VAL A 1 70 ? -7.424 1.596 5.571 1.00 91.19 70 VAL A C 1
ATOM 553 O O . VAL A 1 70 ? -8.091 2.001 4.623 1.00 91.19 70 VAL A O 1
ATOM 556 N N . VAL A 1 71 ? -6.237 2.108 5.889 1.00 91.12 71 VAL A N 1
ATOM 557 C CA . VAL A 1 71 ? -5.490 3.082 5.087 1.00 91.12 71 VAL A CA 1
ATOM 558 C C . VAL A 1 71 ? -4.272 2.365 4.501 1.00 91.12 71 VAL A C 1
ATOM 560 O O . VAL A 1 71 ? -3.301 2.122 5.227 1.00 91.12 71 VAL A O 1
ATOM 563 N N . PRO A 1 72 ? -4.305 1.971 3.215 1.00 91.12 72 PRO A N 1
ATOM 564 C CA . PRO A 1 72 ? -3.144 1.414 2.534 1.00 91.12 72 PRO A CA 1
ATOM 565 C C . PRO A 1 72 ? -2.067 2.491 2.402 1.00 91.12 72 PRO A C 1
ATOM 567 O O . PRO A 1 72 ? -2.289 3.508 1.757 1.00 91.12 72 PRO A O 1
ATOM 570 N N . VAL A 1 73 ? -0.897 2.277 2.991 1.00 89.06 73 VAL A N 1
ATOM 571 C CA . VAL A 1 73 ? 0.269 3.148 2.828 1.00 89.06 73 VAL A CA 1
ATOM 572 C C . VAL A 1 73 ? 1.196 2.478 1.824 1.00 89.06 73 VAL A C 1
ATOM 574 O O . VAL A 1 73 ? 1.893 1.514 2.143 1.00 89.06 73 VAL A O 1
ATOM 577 N N . VAL A 1 74 ? 1.146 2.958 0.586 1.00 86.69 74 VAL A N 1
ATOM 578 C CA . VAL A 1 74 ? 1.871 2.382 -0.544 1.00 86.69 74 VAL A CA 1
ATOM 579 C C . VAL A 1 74 ? 3.261 3.002 -0.608 1.00 86.69 74 VAL A C 1
ATOM 581 O O . VAL A 1 74 ? 3.399 4.204 -0.839 1.00 86.69 74 VAL A O 1
ATOM 584 N N . LEU A 1 75 ? 4.283 2.171 -0.410 1.00 80.38 75 LEU A N 1
ATOM 585 C CA . LEU A 1 75 ? 5.687 2.566 -0.512 1.00 80.38 75 LEU A CA 1
ATOM 586 C C . LEU A 1 75 ? 6.208 2.238 -1.908 1.00 80.38 75 LEU A C 1
ATOM 588 O O . LEU A 1 75 ? 6.652 1.117 -2.149 1.00 80.38 75 LEU A O 1
ATOM 592 N N . TRP A 1 76 ? 6.146 3.198 -2.826 1.00 74.81 76 TRP A N 1
ATOM 593 C CA . TRP A 1 76 ? 6.695 3.038 -4.171 1.00 74.81 76 TRP A CA 1
ATOM 594 C C . TRP A 1 76 ? 7.824 4.029 -4.407 1.00 74.81 76 TRP A C 1
ATOM 596 O O . TRP A 1 76 ? 7.656 5.237 -4.247 1.00 74.81 76 TRP A O 1
ATOM 606 N N . ASP A 1 77 ? 8.981 3.519 -4.823 1.00 64.81 77 ASP A N 1
ATOM 607 C CA . ASP A 1 77 ? 10.053 4.371 -5.312 1.00 64.81 77 ASP A CA 1
ATOM 608 C C . ASP A 1 77 ? 9.916 4.560 -6.827 1.00 64.81 77 ASP A C 1
ATOM 610 O O . ASP A 1 77 ? 10.415 3.780 -7.637 1.00 64.81 77 ASP A O 1
ATOM 614 N N . ASP A 1 78 ? 9.230 5.633 -7.223 1.00 55.44 78 ASP A N 1
ATOM 615 C CA . ASP A 1 78 ? 9.133 6.047 -8.625 1.00 55.44 78 ASP A CA 1
ATOM 616 C C . ASP A 1 78 ? 10.520 6.309 -9.267 1.00 55.44 78 ASP A C 1
ATOM 618 O O . ASP A 1 78 ? 10.618 6.367 -10.500 1.00 55.44 78 ASP A O 1
ATOM 622 N N . GLN A 1 79 ? 11.594 6.502 -8.479 1.00 48.31 79 GLN A N 1
ATOM 623 C CA . GLN A 1 79 ? 12.941 6.762 -9.002 1.00 48.31 79 GLN A CA 1
ATOM 624 C C . GLN A 1 79 ? 13.695 5.494 -9.407 1.00 48.31 79 GLN A C 1
ATOM 626 O O . GLN A 1 79 ? 14.491 5.565 -10.346 1.00 48.31 79 GLN A O 1
ATOM 631 N N . GLU A 1 80 ? 13.417 4.347 -8.784 1.00 50.50 80 GLU A N 1
ATOM 632 C CA . GLU A 1 80 ? 14.087 3.079 -9.105 1.00 50.50 80 GLU A CA 1
ATOM 633 C C . GLU A 1 80 ? 13.758 2.619 -10.541 1.00 50.50 80 GLU A C 1
ATOM 635 O O . GLU A 1 80 ? 14.610 2.086 -11.253 1.00 50.50 80 GLU A O 1
ATOM 640 N N . TYR A 1 81 ? 12.552 2.941 -11.024 1.00 50.28 81 TYR A N 1
ATOM 641 C CA . TYR A 1 81 ? 12.061 2.520 -12.341 1.00 50.28 81 TYR A CA 1
ATOM 642 C C . TYR A 1 81 ? 12.245 3.573 -13.446 1.00 50.28 81 TYR A C 1
ATOM 644 O O . TYR A 1 81 ? 12.520 3.223 -14.59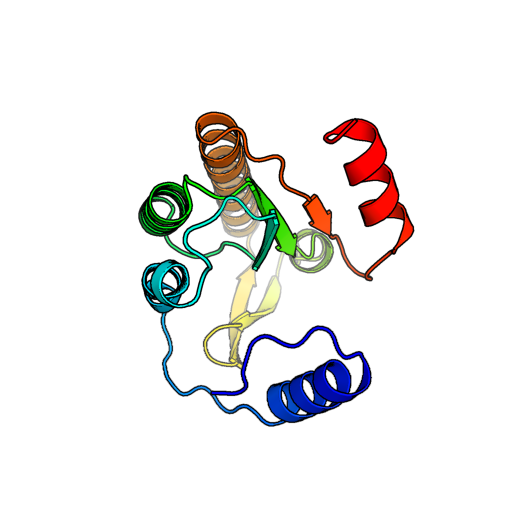4 1.00 50.28 81 TYR A O 1
ATOM 652 N N . LYS A 1 82 ? 12.156 4.877 -13.132 1.00 49.91 82 LYS A N 1
ATOM 653 C CA . LYS A 1 82 ? 12.386 5.954 -14.125 1.00 49.91 82 LYS A CA 1
ATOM 654 C C . LYS A 1 82 ? 13.854 6.105 -14.526 1.00 49.91 82 LYS A C 1
ATOM 656 O O . LYS A 1 82 ? 14.138 6.669 -15.583 1.00 49.91 82 LYS A O 1
ATOM 661 N N . GLN A 1 83 ? 14.778 5.611 -13.700 1.00 47.41 83 GLN A 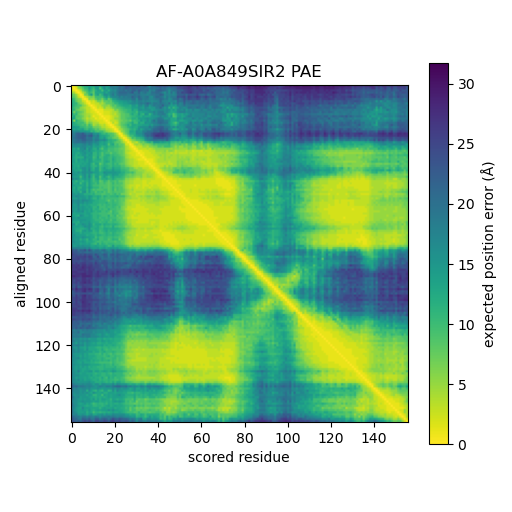N 1
ATOM 662 C CA . GLN A 1 83 ? 16.210 5.572 -14.004 1.00 47.41 83 GLN A CA 1
ATOM 663 C C . GLN A 1 83 ? 16.652 4.256 -14.657 1.00 47.41 83 GLN A C 1
ATOM 665 O O . GLN A 1 83 ? 17.853 4.049 -14.846 1.00 47.41 83 GLN A O 1
ATOM 670 N N . LEU A 1 84 ? 15.719 3.373 -15.043 1.00 52.31 84 LEU A N 1
ATOM 671 C CA . LEU A 1 84 ? 16.082 2.179 -15.797 1.00 52.31 84 LEU A CA 1
ATOM 672 C C . LEU A 1 84 ? 16.770 2.595 -17.110 1.00 52.31 84 LEU A C 1
ATOM 674 O O . LEU A 1 84 ? 16.226 3.413 -17.865 1.00 52.31 84 LEU A O 1
ATOM 678 N N . PRO A 1 85 ? 17.971 2.064 -17.406 1.00 50.31 85 PRO A N 1
ATOM 679 C CA . PRO A 1 85 ? 18.673 2.414 -18.626 1.00 50.31 85 PRO A CA 1
ATOM 680 C C . PRO A 1 85 ? 17.791 2.084 -19.833 1.00 50.31 85 PRO A C 1
ATOM 682 O O . PRO A 1 85 ? 17.345 0.951 -20.002 1.00 50.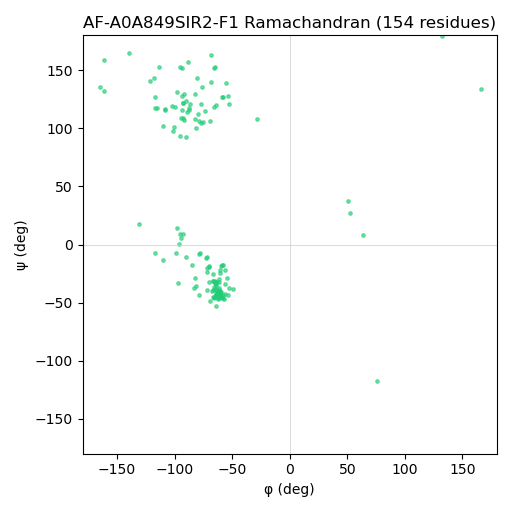31 85 PRO A O 1
ATOM 685 N N . LYS A 1 86 ? 17.574 3.065 -20.718 1.00 49.44 86 LYS A N 1
ATOM 686 C CA . LYS A 1 86 ? 16.825 2.872 -21.979 1.00 49.44 86 LYS A CA 1
ATOM 687 C C . LYS A 1 86 ? 17.469 1.812 -22.889 1.00 49.44 86 LYS A C 1
ATOM 689 O O . LYS A 1 86 ? 16.819 1.300 -23.800 1.00 49.44 86 LYS A O 1
ATOM 694 N N . PHE A 1 87 ? 18.748 1.506 -22.652 1.00 44.91 87 PHE A N 1
ATOM 695 C CA . PHE A 1 87 ? 19.522 0.473 -23.327 1.00 44.91 87 PHE A CA 1
ATOM 696 C C . PHE A 1 87 ? 20.760 0.099 -22.489 1.00 44.91 87 PHE A C 1
ATOM 698 O O . PHE A 1 87 ? 21.487 0.997 -22.063 1.00 44.91 87 PHE A O 1
ATOM 705 N N . GLY A 1 88 ? 21.027 -1.194 -22.275 1.00 51.97 88 GLY A N 1
ATOM 706 C CA . GLY A 1 88 ? 22.266 -1.683 -21.646 1.00 51.97 88 GLY A CA 1
ATOM 707 C C . GLY A 1 88 ? 22.061 -2.722 -20.539 1.00 51.97 88 GLY A C 1
ATOM 708 O O . GLY A 1 88 ? 20.941 -3.114 -20.227 1.00 51.97 88 GLY A O 1
ATOM 709 N N . PHE A 1 89 ? 23.158 -3.193 -19.946 1.00 51.25 89 PHE A N 1
ATOM 710 C CA . PHE A 1 89 ? 23.103 -4.049 -18.759 1.00 51.25 89 PHE A CA 1
ATOM 711 C C . PHE A 1 89 ? 22.813 -3.190 -17.527 1.00 51.25 89 PHE A C 1
ATOM 713 O O . PHE A 1 89 ? 23.576 -2.276 -17.222 1.00 51.25 89 PHE A O 1
ATOM 720 N N . GLY A 1 90 ? 21.719 -3.482 -16.830 1.00 55.84 90 GLY A N 1
ATOM 721 C CA . GLY A 1 90 ? 21.406 -2.895 -15.534 1.00 55.84 90 GLY A CA 1
ATOM 722 C C . GLY A 1 90 ? 21.351 -3.987 -14.475 1.00 55.84 90 GLY A C 1
ATOM 723 O O . GLY A 1 90 ? 20.932 -5.115 -14.739 1.00 55.84 90 GLY A O 1
ATOM 724 N N . ASN A 1 91 ? 21.814 -3.649 -13.283 1.00 52.41 91 ASN A N 1
ATOM 725 C CA . ASN A 1 91 ? 21.767 -4.521 -12.123 1.00 52.41 91 ASN A CA 1
ATOM 726 C C . ASN A 1 91 ? 20.463 -4.230 -11.379 1.00 52.41 91 ASN A C 1
ATOM 728 O O . ASN A 1 91 ? 20.326 -3.157 -10.798 1.00 52.41 91 ASN A O 1
ATOM 732 N N . LEU A 1 92 ? 19.500 -5.151 -11.457 1.00 55.72 92 LEU A N 1
ATOM 733 C CA . LEU A 1 92 ? 18.283 -5.090 -10.655 1.00 55.72 92 LEU A CA 1
ATOM 734 C C . LEU A 1 92 ? 18.531 -5.902 -9.382 1.00 55.72 92 LEU A C 1
ATOM 736 O O . LEU A 1 92 ? 18.861 -7.092 -9.456 1.00 55.72 92 LEU A O 1
ATOM 740 N N . ILE A 1 93 ? 18.401 -5.259 -8.225 1.00 50.31 93 ILE A N 1
ATOM 741 C CA . ILE A 1 93 ? 18.466 -5.949 -6.940 1.00 50.31 93 ILE A CA 1
ATOM 742 C C . ILE A 1 93 ? 17.098 -6.588 -6.720 1.00 50.31 93 ILE A C 1
ATOM 744 O O . ILE A 1 93 ? 16.094 -5.901 -6.569 1.00 50.31 93 ILE A O 1
ATOM 748 N N . ASP A 1 94 ? 17.052 -7.916 -6.738 1.00 51.69 94 ASP A N 1
ATOM 749 C CA . ASP A 1 94 ? 15.847 -8.657 -6.382 1.00 51.69 94 ASP A CA 1
ATOM 750 C C . ASP A 1 94 ? 15.600 -8.490 -4.874 1.00 51.69 94 ASP A C 1
ATOM 752 O O . ASP A 1 94 ? 16.325 -9.055 -4.056 1.00 51.69 94 ASP A O 1
ATOM 756 N N . LEU A 1 95 ? 14.601 -7.685 -4.505 1.00 39.69 95 LEU A N 1
ATOM 757 C CA . LEU A 1 95 ? 14.256 -7.364 -3.114 1.00 39.69 95 LEU A CA 1
ATOM 758 C C . LEU A 1 95 ? 13.875 -8.610 -2.289 1.00 39.69 95 LEU A C 1
ATOM 760 O O . LEU A 1 95 ? 14.023 -8.616 -1.062 1.00 39.69 95 LEU A O 1
ATOM 764 N N . GLU A 1 96 ? 13.455 -9.706 -2.931 1.00 42.53 96 GLU A N 1
ATOM 765 C CA . GLU A 1 96 ? 13.104 -10.937 -2.219 1.00 42.53 96 GLU A CA 1
ATOM 766 C C . GLU A 1 96 ? 14.330 -11.786 -1.870 1.00 42.53 96 GLU A C 1
ATOM 768 O O . GLU A 1 96 ? 14.384 -12.376 -0.782 1.00 42.53 96 GLU A O 1
ATOM 773 N N . THR A 1 97 ? 15.343 -11.808 -2.740 1.00 45.31 97 THR A N 1
ATOM 774 C CA . THR A 1 97 ? 16.529 -12.671 -2.585 1.00 45.31 97 THR A CA 1
ATOM 775 C C . THR A 1 97 ? 17.818 -11.920 -2.253 1.00 45.31 97 THR A C 1
ATOM 777 O O . THR A 1 97 ? 18.804 -12.542 -1.863 1.00 45.31 97 THR A O 1
ATOM 780 N N . GLY A 1 98 ? 17.833 -10.593 -2.392 1.00 43.94 98 GLY A N 1
ATOM 781 C CA . GLY A 1 98 ? 19.043 -9.769 -2.343 1.00 43.94 98 GLY A CA 1
ATOM 782 C C . GLY A 1 98 ? 20.026 -10.068 -3.483 1.00 43.94 98 GLY A C 1
ATOM 783 O O . GLY A 1 98 ? 21.158 -9.585 -3.459 1.00 43.94 98 GLY A O 1
ATOM 784 N N . ALA A 1 99 ? 19.634 -10.889 -4.464 1.00 39.50 99 ALA A N 1
ATOM 785 C CA . ALA A 1 99 ? 20.506 -11.309 -5.546 1.00 39.50 99 ALA A CA 1
ATOM 786 C C . ALA A 1 99 ? 20.550 -10.241 -6.638 1.00 39.50 99 ALA A C 1
ATOM 788 O O . ALA A 1 99 ? 19.523 -9.783 -7.142 1.00 39.50 99 ALA A O 1
ATOM 789 N N . ASN A 1 100 ? 21.766 -9.875 -7.032 1.00 48.19 100 ASN A N 1
ATOM 790 C CA . ASN A 1 100 ? 21.986 -8.906 -8.089 1.00 48.19 100 ASN A CA 1
ATOM 791 C C . ASN A 1 100 ? 21.793 -9.599 -9.444 1.00 48.19 100 ASN A C 1
ATOM 793 O O . ASN A 1 100 ? 22.620 -10.424 -9.844 1.00 48.19 100 ASN A O 1
ATOM 797 N N . ARG A 1 101 ? 20.681 -9.324 -10.134 1.00 53.94 101 ARG A N 1
ATOM 798 C CA . ARG A 1 101 ? 20.414 -9.894 -11.459 1.00 53.94 101 ARG A CA 1
ATOM 799 C C . ARG A 1 101 ? 20.761 -8.869 -12.525 1.00 53.94 101 ARG A C 1
ATOM 801 O O . ARG A 1 101 ? 20.159 -7.802 -12.611 1.00 53.94 101 ARG A O 1
ATOM 808 N N . THR A 1 102 ? 21.720 -9.223 -13.372 1.00 55.19 102 THR A N 1
ATOM 809 C CA . THR A 1 102 ? 22.064 -8.424 -14.545 1.00 55.19 102 THR A CA 1
ATOM 810 C C . THR A 1 102 ? 21.009 -8.650 -15.627 1.00 55.19 102 THR A C 1
ATOM 812 O O . THR A 1 102 ? 20.978 -9.697 -16.275 1.00 55.19 102 THR A O 1
ATOM 815 N N . ILE A 1 103 ? 20.124 -7.673 -15.815 1.00 57.81 103 ILE A N 1
ATOM 816 C CA . ILE A 1 103 ? 19.103 -7.678 -16.865 1.00 57.81 103 ILE A CA 1
ATOM 817 C C . ILE A 1 103 ? 19.626 -6.846 -18.036 1.00 57.81 103 ILE A C 1
ATOM 819 O O . ILE A 1 103 ? 20.110 -5.727 -17.866 1.00 57.81 103 ILE A O 1
ATOM 823 N N . PHE A 1 104 ? 19.536 -7.398 -19.245 1.00 57.38 104 PHE A N 1
ATOM 824 C CA . PHE A 1 104 ? 19.794 -6.635 -20.461 1.00 57.38 104 PHE A CA 1
ATOM 825 C C . PHE A 1 104 ? 18.539 -5.835 -20.825 1.00 57.38 104 PHE A C 1
ATOM 827 O O . PHE A 1 104 ? 17.573 -6.374 -21.374 1.00 57.38 104 PHE A O 1
ATOM 834 N N . PHE A 1 105 ? 18.542 -4.547 -20.490 1.00 59.91 105 PHE A N 1
ATOM 835 C CA . PHE A 1 105 ? 17.465 -3.625 -20.817 1.00 59.91 105 PHE A CA 1
ATOM 836 C C . PHE A 1 105 ? 17.517 -3.298 -22.312 1.00 59.91 105 PHE A C 1
ATOM 838 O O . PHE A 1 105 ? 18.468 -2.702 -22.822 1.00 59.91 105 PHE A O 1
ATOM 845 N N . ARG A 1 106 ? 16.470 -3.720 -23.024 1.00 64.31 106 ARG A N 1
ATOM 846 C CA . ARG A 1 106 ? 16.149 -3.322 -24.402 1.00 64.31 106 ARG A CA 1
ATOM 847 C C . ARG A 1 106 ? 14.849 -2.527 -24.375 1.00 64.31 106 ARG A C 1
ATOM 849 O O . ARG A 1 106 ? 14.006 -2.814 -23.531 1.00 64.31 106 ARG A O 1
ATOM 856 N N . ALA A 1 107 ? 14.631 -1.627 -25.334 1.00 63.22 107 ALA A N 1
ATOM 857 C CA . ALA A 1 107 ? 13.420 -0.797 -25.394 1.00 63.22 107 ALA A CA 1
ATOM 858 C C . ALA A 1 107 ? 12.110 -1.603 -25.248 1.00 63.22 107 ALA A C 1
ATOM 860 O O . ALA A 1 107 ? 11.200 -1.184 -24.544 1.00 63.22 107 ALA A O 1
ATOM 861 N N . ALA A 1 108 ? 12.045 -2.803 -25.838 1.00 65.81 108 ALA A N 1
ATOM 862 C CA . ALA A 1 108 ? 10.893 -3.699 -25.709 1.00 65.81 108 ALA A CA 1
ATOM 863 C C . ALA A 1 108 ? 10.684 -4.254 -24.285 1.00 65.81 108 ALA A C 1
ATOM 865 O O . ALA A 1 108 ? 9.556 -4.517 -23.894 1.00 65.81 108 ALA A O 1
ATOM 866 N N . VAL A 1 109 ? 11.756 -4.449 -23.515 1.00 65.81 109 VAL A N 1
ATOM 867 C CA . VAL A 1 109 ? 11.691 -4.925 -22.123 1.00 65.81 109 VAL A CA 1
ATOM 868 C C . VAL A 1 109 ? 11.320 -3.774 -21.198 1.00 65.81 109 VAL A C 1
ATOM 870 O O . VAL A 1 109 ? 10.438 -3.946 -20.370 1.00 65.81 109 VAL A O 1
ATOM 873 N N . THR A 1 110 ? 11.906 -2.589 -21.384 1.00 66.56 110 THR A N 1
ATOM 874 C CA . THR A 1 110 ? 11.517 -1.387 -20.631 1.00 66.56 110 THR A CA 1
ATOM 875 C C . THR A 1 110 ? 10.033 -1.071 -20.820 1.00 66.56 110 THR A C 1
ATOM 877 O O . THR A 1 110 ? 9.330 -0.893 -19.833 1.00 66.56 110 THR A O 1
ATOM 880 N N . ALA A 1 111 ? 9.533 -1.115 -22.060 1.00 71.31 111 ALA A N 1
ATOM 881 C CA . ALA A 1 111 ? 8.113 -0.910 -22.347 1.00 71.31 111 ALA A CA 1
ATOM 882 C C . ALA A 1 111 ? 7.211 -1.951 -21.656 1.00 71.31 111 ALA A C 1
ATOM 884 O O . ALA A 1 111 ? 6.176 -1.591 -21.108 1.00 71.31 111 ALA A O 1
ATOM 885 N N . GLN A 1 112 ? 7.620 -3.226 -21.619 1.00 72.25 112 GLN A N 1
ATOM 886 C CA . GLN A 1 112 ? 6.877 -4.272 -20.902 1.00 72.25 112 GLN A CA 1
ATOM 887 C C . GLN A 1 112 ? 6.850 -4.039 -19.387 1.00 72.25 112 GLN A C 1
ATOM 889 O O . GLN A 1 112 ? 5.825 -4.279 -18.756 1.00 72.25 112 GLN A O 1
ATOM 894 N N . PHE A 1 113 ? 7.952 -3.566 -18.797 1.00 70.50 113 PHE A N 1
ATOM 895 C CA . PHE A 1 113 ? 7.991 -3.209 -17.377 1.00 70.50 113 PHE A CA 1
ATOM 896 C C . PHE A 1 113 ? 7.090 -2.009 -17.069 1.00 70.50 113 PHE A C 1
ATOM 898 O O . PHE A 1 113 ? 6.325 -2.061 -16.109 1.00 70.50 113 PHE A O 1
ATOM 905 N N . GLU A 1 114 ? 7.137 -0.961 -17.894 1.00 73.00 114 GLU A N 1
ATOM 906 C CA . GLU A 1 114 ? 6.266 0.213 -17.759 1.00 73.00 114 GLU A CA 1
ATOM 907 C C . GLU A 1 114 ? 4.783 -0.165 -17.880 1.00 73.00 114 GLU A C 1
ATOM 909 O O . GLU A 1 114 ? 3.967 0.255 -17.058 1.00 73.00 114 GLU A O 1
ATOM 914 N N . GLU A 1 115 ? 4.435 -1.003 -18.859 1.00 78.75 115 GLU A N 1
ATOM 915 C CA . GLU A 1 115 ? 3.069 -1.489 -19.065 1.00 78.75 115 GLU A CA 1
ATOM 916 C C . GLU A 1 115 ? 2.598 -2.369 -17.900 1.00 78.75 115 GLU A C 1
ATOM 918 O O . GLU A 1 115 ? 1.506 -2.160 -17.370 1.00 78.75 115 GLU A O 1
ATOM 923 N N . ALA A 1 116 ? 3.433 -3.307 -17.441 1.00 77.25 116 ALA A N 1
ATOM 924 C CA . ALA A 1 116 ? 3.123 -4.156 -16.295 1.00 77.25 116 ALA A CA 1
ATOM 925 C C . ALA A 1 116 ? 2.931 -3.333 -15.012 1.00 77.25 116 ALA A C 1
ATOM 927 O O . ALA A 1 116 ? 2.010 -3.601 -14.237 1.00 77.25 116 ALA A O 1
ATOM 928 N N . PHE A 1 117 ? 3.751 -2.302 -14.803 1.00 77.06 117 PHE A N 1
ATOM 929 C CA . PHE A 1 117 ? 3.622 -1.392 -13.669 1.00 77.06 117 PHE A CA 1
ATOM 930 C C . PHE A 1 117 ? 2.344 -0.550 -13.75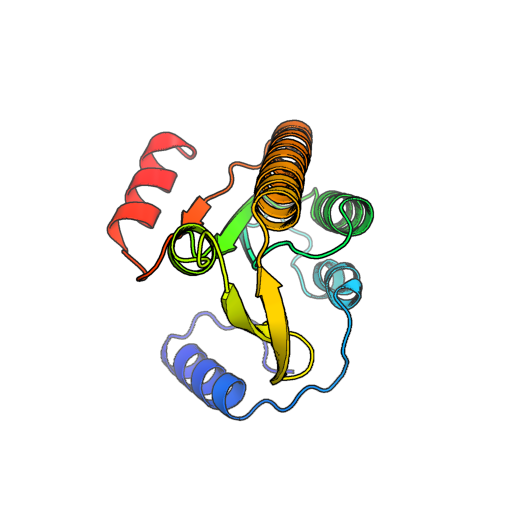3 1.00 77.06 117 PHE A C 1
ATOM 932 O O . PHE A 1 117 ? 1.600 -0.454 -12.776 1.00 77.06 117 PHE A O 1
ATOM 939 N N . ALA A 1 118 ? 2.038 0.014 -14.923 1.00 80.00 118 ALA A N 1
ATOM 940 C CA . ALA A 1 118 ? 0.803 0.763 -15.140 1.00 80.00 118 ALA A CA 1
ATOM 941 C C . ALA A 1 118 ? -0.434 -0.119 -14.906 1.00 80.00 118 ALA A C 1
ATOM 943 O O . ALA A 1 118 ? -1.354 0.278 -14.186 1.00 80.00 118 ALA A O 1
ATOM 944 N N . ALA A 1 119 ? -0.422 -1.348 -15.432 1.00 84.06 119 ALA A N 1
ATOM 945 C CA . ALA A 1 119 ? -1.472 -2.334 -15.201 1.00 84.06 119 ALA A CA 1
ATOM 946 C C . ALA A 1 119 ? -1.602 -2.680 -13.710 1.00 84.06 119 ALA A C 1
ATOM 948 O O . ALA A 1 119 ? -2.713 -2.757 -13.182 1.00 84.06 119 ALA A O 1
ATOM 949 N N . ARG A 1 120 ? -0.475 -2.824 -13.004 1.00 84.69 120 ARG A N 1
ATOM 950 C CA . ARG A 1 120 ? -0.451 -3.093 -11.564 1.00 84.69 120 ARG A CA 1
ATOM 951 C C . ARG A 1 120 ? -1.042 -1.940 -10.755 1.00 84.69 120 ARG A C 1
ATOM 953 O O . ARG A 1 120 ? -1.869 -2.180 -9.876 1.00 84.69 120 ARG A O 1
ATOM 960 N N . LYS A 1 121 ? -0.668 -0.701 -11.073 1.00 83.62 121 LYS A N 1
ATOM 961 C CA . LYS A 1 121 ? -1.222 0.510 -10.456 1.00 83.62 121 LYS A CA 1
ATOM 962 C C . LYS A 1 121 ? -2.720 0.620 -10.667 1.00 83.62 121 LYS A C 1
ATOM 964 O O . LYS A 1 121 ? -3.440 0.879 -9.706 1.00 83.62 121 LYS A O 1
ATOM 969 N N . GLN A 1 122 ? -3.192 0.347 -11.879 1.00 87.12 122 GLN A N 1
ATOM 970 C CA . GLN A 1 122 ? -4.621 0.338 -12.162 1.00 87.12 122 GLN A CA 1
ATOM 971 C C . GLN A 1 122 ? -5.351 -0.760 -11.378 1.00 87.12 122 GLN A C 1
ATOM 973 O O . GLN A 1 122 ? -6.417 -0.508 -10.821 1.00 87.12 122 GLN A O 1
ATOM 978 N N . ALA A 1 123 ? -4.778 -1.963 -11.293 1.00 88.50 123 ALA A N 1
ATOM 979 C CA . ALA A 1 123 ? -5.368 -3.062 -10.535 1.00 88.50 123 ALA A CA 1
ATOM 980 C C . ALA A 1 123 ? -5.500 -2.720 -9.043 1.00 88.50 123 ALA A C 1
ATOM 982 O O . ALA A 1 123 ? -6.564 -2.928 -8.464 1.00 88.50 123 ALA A O 1
ATOM 983 N N . LEU A 1 124 ? -4.459 -2.142 -8.436 1.00 89.50 124 LEU A N 1
ATOM 984 C CA . LEU A 1 124 ? -4.508 -1.695 -7.042 1.00 89.50 124 LEU A CA 1
ATOM 985 C C . LEU A 1 124 ? -5.519 -0.566 -6.836 1.00 89.50 124 LEU A C 1
ATOM 987 O O . LEU A 1 124 ? -6.306 -0.637 -5.897 1.00 89.50 124 LEU A O 1
ATOM 991 N N . ALA A 1 125 ? -5.559 0.422 -7.733 1.00 88.56 125 ALA A N 1
ATOM 992 C CA . ALA A 1 125 ? -6.542 1.501 -7.667 1.00 88.56 125 ALA A CA 1
ATOM 993 C C . ALA A 1 125 ? -7.982 0.960 -7.709 1.00 88.56 125 ALA A C 1
ATOM 995 O O . ALA A 1 125 ? -8.819 1.368 -6.907 1.00 88.56 125 ALA A O 1
ATOM 996 N N . ASN A 1 126 ? -8.255 -0.010 -8.588 1.00 91.44 126 ASN A N 1
ATOM 997 C CA . ASN A 1 126 ? -9.565 -0.653 -8.687 1.00 91.44 126 ASN A CA 1
ATOM 998 C C . ASN A 1 126 ? -9.933 -1.410 -7.400 1.00 91.44 126 ASN A C 1
ATOM 1000 O O . ASN A 1 126 ? -11.075 -1.335 -6.950 1.00 91.44 126 ASN A O 1
ATOM 1004 N N . VAL A 1 127 ? -8.978 -2.132 -6.804 1.00 93.00 127 VAL A N 1
ATOM 1005 C CA . VAL A 1 127 ? -9.190 -2.851 -5.540 1.00 93.00 127 VAL A CA 1
ATOM 1006 C C . VAL A 1 127 ? -9.481 -1.865 -4.417 1.00 93.00 127 VAL A C 1
ATOM 1008 O O . VAL A 1 127 ? -10.510 -1.985 -3.763 1.00 93.00 127 VAL A O 1
ATOM 1011 N N . PHE A 1 128 ? -8.626 -0.864 -4.217 1.00 91.94 128 PHE A N 1
ATOM 1012 C CA . PHE A 1 128 ? -8.807 0.112 -3.146 1.00 91.94 128 PHE A CA 1
ATOM 1013 C C . PHE A 1 128 ? -10.129 0.872 -3.280 1.00 91.94 128 PHE A C 1
ATOM 1015 O O . PHE A 1 128 ? -10.854 0.985 -2.296 1.00 91.94 128 PHE A O 1
ATOM 1022 N N . ALA A 1 129 ? -10.513 1.265 -4.499 1.00 90.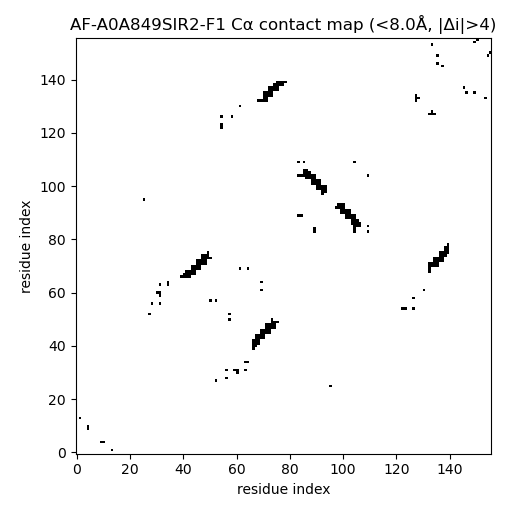12 129 ALA A N 1
ATOM 1023 C CA . ALA A 1 129 ? -11.813 1.875 -4.760 1.00 90.12 129 ALA A CA 1
ATOM 1024 C C . ALA A 1 129 ? -12.987 0.946 -4.401 1.00 90.12 129 ALA A C 1
ATOM 1026 O O . ALA A 1 129 ? -13.950 1.391 -3.784 1.00 90.12 129 ALA A O 1
ATOM 1027 N N . ARG A 1 130 ? -12.904 -0.352 -4.734 1.00 91.44 130 ARG A N 1
ATOM 1028 C CA . ARG A 1 130 ? -13.950 -1.342 -4.413 1.00 91.44 130 ARG A CA 1
ATOM 1029 C C . ARG A 1 130 ? -14.151 -1.528 -2.908 1.00 91.44 130 ARG A C 1
ATOM 1031 O O . ARG A 1 130 ? -15.258 -1.829 -2.480 1.00 91.44 130 ARG A O 1
ATOM 1038 N N . PHE A 1 131 ? -13.082 -1.383 -2.132 1.00 89.31 131 PHE A N 1
ATOM 1039 C CA . PHE A 1 131 ? -13.101 -1.479 -0.672 1.00 89.31 131 PHE A CA 1
ATOM 1040 C C . PHE A 1 131 ? -13.233 -0.115 0.019 1.00 89.31 131 PHE A C 1
ATOM 1042 O O . PHE A 1 131 ? -13.054 -0.040 1.231 1.00 89.31 131 PHE A O 1
ATOM 1049 N N . GLU A 1 132 ? -13.503 0.956 -0.738 1.00 88.50 132 GLU A N 1
ATOM 1050 C CA . GLU A 1 132 ? -13.620 2.334 -0.234 1.00 88.50 132 GLU A CA 1
ATOM 1051 C C . GLU A 1 132 ? -12.405 2.787 0.599 1.00 88.50 132 GLU A C 1
ATOM 1053 O O . GLU A 1 132 ? -12.492 3.652 1.470 1.00 88.50 132 GLU A O 1
ATOM 1058 N N . CYS A 1 133 ? -11.241 2.203 0.319 1.00 88.06 133 CYS A N 1
ATOM 1059 C CA . CYS A 1 133 ? -9.986 2.524 0.974 1.00 88.06 133 CYS A CA 1
ATOM 1060 C C . CYS A 1 133 ? -9.267 3.601 0.165 1.00 88.06 133 CYS A C 1
ATOM 1062 O O . CYS A 1 133 ? -9.069 3.447 -1.041 1.00 88.06 133 CYS A O 1
ATOM 1064 N N . GLN A 1 134 ? -8.836 4.674 0.823 1.00 87.44 134 GLN A N 1
ATOM 1065 C CA . GLN A 1 134 ? -8.023 5.704 0.183 1.00 87.44 134 GLN A CA 1
ATOM 1066 C C . GLN A 1 134 ? -6.539 5.381 0.413 1.00 87.44 134 GLN A C 1
ATOM 1068 O O . GLN A 1 134 ? -6.101 5.318 1.562 1.00 87.44 134 GLN A O 1
ATOM 1073 N N . PRO A 1 135 ? -5.756 5.095 -0.641 1.00 88.31 135 PRO A N 1
ATOM 1074 C CA . PRO A 1 135 ? -4.338 4.812 -0.483 1.00 88.31 135 PRO A CA 1
ATOM 1075 C C . PRO A 1 135 ? -3.540 6.100 -0.243 1.00 88.31 135 PRO A C 1
ATOM 1077 O O . PRO A 1 135 ? -3.685 7.088 -0.963 1.00 88.31 135 PRO A O 1
ATOM 1080 N N . LEU A 1 136 ? -2.630 6.053 0.724 1.00 86.81 136 LEU A N 1
ATOM 1081 C CA . LEU A 1 136 ? -1.585 7.044 0.932 1.00 86.81 136 LEU A CA 1
ATOM 1082 C C . LEU A 1 136 ? -0.325 6.596 0.188 1.00 86.81 136 LEU A C 1
ATOM 1084 O O . LEU A 1 136 ? 0.337 5.646 0.599 1.00 86.81 136 LEU A O 1
ATOM 1088 N N . TYR A 1 137 ? 0.016 7.277 -0.902 1.00 83.00 137 TYR A N 1
ATOM 1089 C CA . TYR A 1 137 ? 1.257 7.018 -1.632 1.00 83.00 137 TYR A CA 1
ATOM 1090 C C . TYR A 1 137 ? 2.402 7.823 -1.020 1.00 83.00 137 TYR A C 1
ATOM 1092 O O . TYR A 1 137 ? 2.346 9.052 -0.984 1.00 83.00 137 TYR A O 1
ATOM 1100 N N . LEU A 1 138 ? 3.443 7.132 -0.556 1.00 79.56 138 LEU A N 1
ATOM 1101 C CA . LEU A 1 138 ? 4.675 7.754 -0.080 1.00 79.56 138 LEU A CA 1
ATOM 1102 C C . LEU A 1 138 ? 5.788 7.482 -1.089 1.00 79.56 138 LEU A C 1
ATOM 1104 O O . LEU A 1 138 ? 6.188 6.335 -1.292 1.00 79.56 138 LEU A O 1
ATOM 1108 N N . ASN A 1 139 ? 6.292 8.556 -1.694 1.00 70.75 139 ASN A N 1
ATOM 1109 C CA . ASN A 1 139 ? 7.336 8.502 -2.707 1.00 70.75 139 ASN A CA 1
ATOM 1110 C C . ASN A 1 139 ? 8.652 9.034 -2.122 1.00 70.75 139 ASN A C 1
ATOM 1112 O O . ASN A 1 139 ? 8.763 10.215 -1.796 1.00 70.75 139 ASN A O 1
ATOM 1116 N N . GLY A 1 140 ? 9.676 8.186 -2.029 1.00 67.94 140 GLY A N 1
ATOM 1117 C CA . GLY A 1 140 ? 11.002 8.594 -1.559 1.00 67.94 140 GLY A CA 1
ATOM 1118 C C . GLY A 1 140 ? 11.081 8.794 -0.041 1.00 67.94 140 GLY A C 1
ATOM 1119 O O . GLY A 1 140 ? 10.966 7.836 0.721 1.00 67.94 140 GLY A O 1
ATOM 1120 N N . LYS A 1 141 ? 11.366 10.019 0.421 1.00 67.56 141 LYS A N 1
ATOM 1121 C CA . LYS A 1 141 ? 11.534 10.304 1.858 1.00 67.56 141 LYS A CA 1
ATOM 1122 C C . LYS A 1 141 ? 10.176 10.466 2.538 1.00 67.56 141 LYS A C 1
ATOM 1124 O O . LYS A 1 141 ? 9.261 11.044 1.969 1.00 67.56 141 LYS A O 1
ATOM 1129 N N . PHE A 1 142 ? 10.069 9.988 3.776 1.00 70.44 142 PHE A N 1
ATOM 1130 C CA . PHE A 1 142 ? 8.882 10.222 4.595 1.00 70.44 142 PHE A CA 1
ATOM 1131 C C . PHE A 1 142 ? 8.728 11.719 4.893 1.00 70.44 142 PHE A C 1
ATOM 1133 O O . PHE A 1 142 ? 9.600 12.319 5.525 1.00 70.44 142 PHE A O 1
ATOM 1140 N N . GLU A 1 143 ? 7.607 12.296 4.466 1.00 73.06 143 GLU A N 1
ATOM 1141 C CA . GLU A 1 143 ? 7.225 13.679 4.742 1.00 73.06 143 GLU A CA 1
ATOM 1142 C C . GLU A 1 143 ? 5.954 13.689 5.596 1.00 73.06 143 GLU A C 1
ATOM 1144 O O . GLU A 1 143 ? 4.900 13.214 5.173 1.00 73.06 143 GLU A O 1
ATOM 1149 N N . ALA A 1 144 ? 6.050 14.224 6.816 1.00 76.56 144 ALA A N 1
ATOM 1150 C CA . ALA A 1 144 ? 4.929 14.255 7.759 1.00 76.56 144 ALA A CA 1
ATOM 1151 C C . ALA A 1 144 ? 3.732 15.062 7.220 1.00 76.56 144 ALA A C 1
ATOM 1153 O O . ALA A 1 144 ? 2.583 14.700 7.467 1.00 76.56 144 ALA A O 1
ATOM 1154 N N . ASP A 1 145 ? 3.998 16.103 6.430 1.00 77.69 145 ASP A N 1
ATOM 1155 C CA . ASP A 1 145 ? 2.968 16.952 5.828 1.00 77.69 145 ASP A CA 1
ATOM 1156 C C . ASP A 1 145 ? 2.089 16.185 4.830 1.00 77.69 145 ASP A C 1
ATOM 1158 O O . ASP A 1 145 ? 0.885 16.426 4.764 1.00 77.69 145 ASP A O 1
ATOM 1162 N N . ALA A 1 146 ? 2.651 15.204 4.111 1.00 75.81 146 ALA A N 1
ATOM 1163 C CA . ALA A 1 146 ? 1.889 14.358 3.192 1.00 75.81 146 ALA A CA 1
ATOM 1164 C C . ALA A 1 146 ? 0.840 13.513 3.933 1.00 75.81 146 ALA A C 1
ATOM 1166 O O . ALA A 1 146 ? -0.270 13.313 3.439 1.00 75.81 146 ALA A O 1
ATOM 1167 N N . VAL A 1 147 ? 1.175 13.056 5.144 1.00 80.00 147 VAL A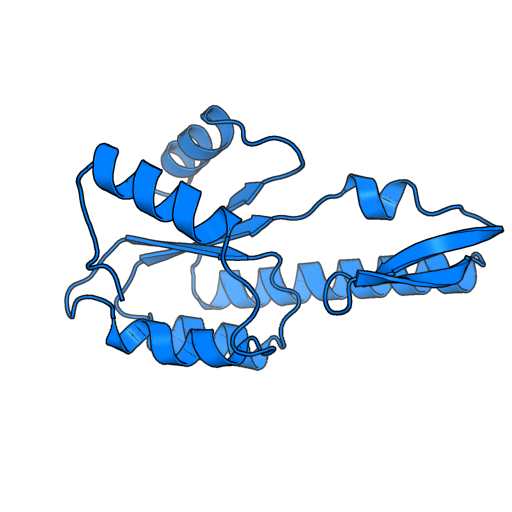 N 1
ATOM 1168 C CA . VAL A 1 147 ? 0.244 12.324 6.009 1.00 80.00 147 VAL A CA 1
ATOM 1169 C C . VAL A 1 147 ? -0.848 13.263 6.517 1.00 80.00 147 VAL A C 1
ATOM 1171 O O . VAL A 1 147 ? -2.027 12.936 6.405 1.00 80.00 147 VAL A O 1
ATOM 1174 N N . SER A 1 148 ? -0.479 14.440 7.030 1.00 79.75 148 SER A N 1
ATOM 1175 C CA . SER A 1 148 ? -1.440 15.435 7.529 1.00 79.75 148 SER A CA 1
ATOM 1176 C C . SER A 1 148 ? -2.448 15.843 6.452 1.00 79.75 148 SER A C 1
ATOM 1178 O O . SER A 1 148 ? -3.655 15.794 6.682 1.00 79.75 148 SER A O 1
ATOM 1180 N N . HIS A 1 149 ? -1.963 16.145 5.246 1.00 80.56 149 HIS A N 1
ATOM 1181 C CA . HIS A 1 149 ? -2.801 16.543 4.119 1.00 80.56 149 HIS A CA 1
ATOM 1182 C C . HIS A 1 149 ? -3.801 15.458 3.705 1.00 80.56 149 HIS A C 1
ATOM 1184 O O . HIS A 1 149 ? -4.957 15.747 3.401 1.00 80.56 149 HIS A O 1
ATOM 1190 N N . TYR A 1 150 ? -3.378 14.194 3.737 1.00 83.12 150 TYR A N 1
ATOM 1191 C CA . TYR A 1 150 ? -4.261 13.066 3.466 1.00 83.12 150 TYR A CA 1
ATOM 1192 C C . TYR A 1 150 ? -5.435 13.006 4.459 1.00 83.12 150 TYR A C 1
ATOM 1194 O O . TYR A 1 150 ? -6.583 12.828 4.047 1.00 83.12 150 TYR A O 1
ATOM 1202 N N . PHE A 1 151 ? -5.178 13.203 5.757 1.00 80.62 151 PHE A N 1
ATOM 1203 C CA . PHE A 1 151 ? -6.243 13.200 6.766 1.00 80.62 151 PHE A CA 1
ATOM 1204 C C . PHE A 1 151 ? -7.207 14.377 6.606 1.00 80.62 151 PHE A C 1
ATOM 1206 O O . PHE A 1 151 ? -8.414 14.184 6.737 1.00 80.62 151 PHE A O 1
ATOM 1213 N N . GLU A 1 152 ? -6.697 15.561 6.268 1.00 81.31 152 GLU A N 1
ATOM 1214 C CA . GLU A 1 152 ? -7.527 16.737 5.984 1.00 81.31 152 GLU A CA 1
ATOM 1215 C C . GLU A 1 152 ? -8.462 16.519 4.785 1.00 81.31 152 GLU A C 1
ATOM 1217 O O . GLU A 1 152 ? -9.604 16.973 4.800 1.00 81.31 152 GLU A O 1
ATOM 1222 N N . GLN A 1 153 ? -7.995 15.819 3.748 1.00 77.06 153 GLN A N 1
ATOM 1223 C CA . GLN A 1 153 ? -8.754 15.627 2.510 1.00 77.06 153 GLN A CA 1
ATOM 1224 C C . GLN A 1 153 ? -9.764 14.483 2.561 1.00 77.06 153 GLN A C 1
ATOM 1226 O O . GLN A 1 153 ? -10.833 14.591 1.962 1.00 77.06 153 GLN A O 1
ATOM 1231 N N . PHE A 1 154 ? -9.419 13.378 3.222 1.00 72.12 154 PHE A N 1
ATOM 1232 C CA . PHE A 1 154 ? -10.157 12.118 3.085 1.00 72.12 154 PHE A CA 1
ATOM 1233 C C . PHE A 1 154 ? -10.824 11.637 4.375 1.00 72.12 154 PHE A C 1
ATOM 1235 O O . PHE A 1 154 ? -11.573 10.662 4.334 1.00 72.12 154 PHE A O 1
ATOM 1242 N N . MET A 1 155 ? -10.567 12.287 5.514 1.00 66.81 155 MET A N 1
ATOM 1243 C CA . MET A 1 155 ? -11.119 11.886 6.816 1.00 66.81 155 MET A CA 1
ATOM 1244 C C . MET A 1 155 ? -11.763 13.036 7.610 1.00 66.81 155 MET A C 1
ATOM 1246 O O . MET A 1 155 ? -11.976 12.887 8.815 1.00 66.81 155 MET A O 1
ATOM 1250 N N . SER A 1 156 ? -12.096 14.147 6.938 1.00 52.06 156 SER A N 1
ATOM 1251 C CA . SER A 1 156 ? -12.927 15.233 7.486 1.00 52.06 156 SER A CA 1
ATOM 1252 C C . SER A 1 156 ? -14.409 14.872 7.563 1.00 52.06 156 SER A C 1
ATOM 1254 O O . SER A 1 156 ? -14.896 14.091 6.718 1.00 52.06 156 SER A O 1
#

Mean predicted aligned error: 12.23 Å

Nearest PDB structures (foldseek):
  3kta-assembly2_D  TM=3.048E-01  e=6.490E-01  Pyrococcus furiosus
  3rqi-assembly1_A-2  TM=4.169E-01  e=9.221E+00  Burkholderia pseudomallei 1710b
  2ayx-assembly1_A  TM=3.062E-01  e=5.861E+00  Escherichia coli
  3vyw-assembly3_C  TM=3.972E-01  e=6.671E+00  Aquifex aeolicus VF5